Protein AF-H1VQD2-F1 (afdb_monomer_lite)

pLDDT: mean 93.26, std 5.5, range [57.88, 97.38]

Radius of gyration: 14.97 Å; chains: 1; bounding box: 32×31×37 Å

Structure (mmCIF, N/CA/C/O backbone):
data_AF-H1VQD2-F1
#
_entry.id   AF-H1VQD2-F1
#
loop_
_atom_site.group_PDB
_atom_site.id
_atom_site.type_symbol
_atom_site.label_atom_id
_atom_site.label_alt_id
_atom_site.label_comp_id
_atom_site.label_asym_id
_atom_site.label_entity_id
_atom_site.label_seq_id
_atom_site.pdbx_PDB_ins_code
_atom_site.Cartn_x
_atom_site.Cartn_y
_atom_site.Cartn_z
_atom_site.occupancy
_atom_site.B_iso_or_equiv
_atom_site.auth_seq_id
_atom_site.auth_comp_id
_atom_site.auth_asym_id
_atom_site.auth_atom_id
_atom_site.pdbx_PDB_model_num
ATOM 1 N N . MET A 1 1 ? 1.853 8.315 -13.854 1.00 57.88 1 MET A N 1
ATOM 2 C CA . MET A 1 1 ? 0.817 9.336 -13.566 1.00 57.88 1 MET A CA 1
ATOM 3 C C . MET A 1 1 ? 1.457 10.723 -13.566 1.00 57.88 1 MET A C 1
ATOM 5 O O . MET A 1 1 ? 1.641 11.294 -12.504 1.00 57.88 1 MET A O 1
ATOM 9 N N . ALA A 1 2 ? 1.861 11.236 -14.731 1.00 67.44 2 ALA A N 1
ATOM 10 C CA . ALA A 1 2 ? 2.575 12.520 -14.816 1.00 67.44 2 ALA A CA 1
ATOM 11 C C . ALA A 1 2 ? 1.801 13.612 -15.579 1.00 67.44 2 ALA A C 1
ATOM 13 O O . ALA A 1 2 ? 2.214 14.759 -15.551 1.00 67.44 2 ALA A O 1
ATOM 14 N N . ALA A 1 3 ? 0.687 13.269 -16.238 1.00 79.94 3 ALA A N 1
ATOM 15 C CA . AL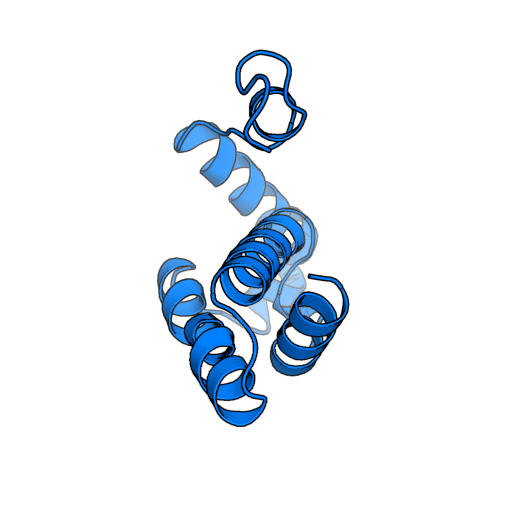A A 1 3 ? -0.048 14.204 -17.090 1.00 79.94 3 ALA A CA 1
ATOM 16 C C . ALA A 1 3 ? -0.883 15.221 -16.286 1.00 79.94 3 ALA A C 1
ATOM 18 O O . ALA A 1 3 ? -0.693 16.419 -16.438 1.00 79.94 3 ALA A O 1
ATOM 19 N N . ASN A 1 4 ? -1.771 14.762 -15.394 1.00 91.44 4 ASN A N 1
ATOM 20 C CA . ASN A 1 4 ? -2.531 15.640 -14.498 1.00 91.44 4 ASN A CA 1
ATOM 21 C C . ASN A 1 4 ? -2.758 14.966 -13.137 1.00 91.44 4 ASN A C 1
ATOM 23 O O . A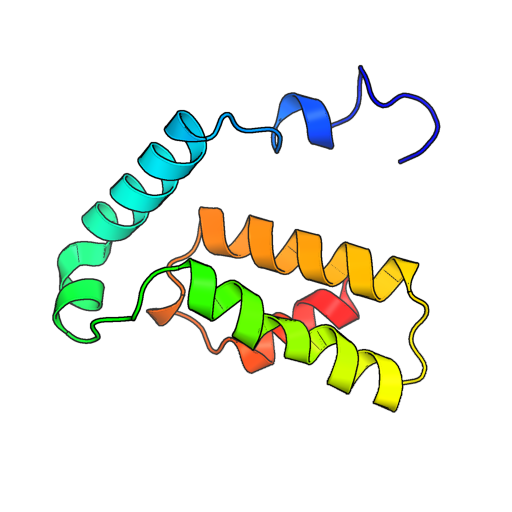SN A 1 4 ? -3.515 14.000 -13.021 1.00 91.44 4 ASN A O 1
ATOM 27 N N . TYR A 1 5 ? -2.098 15.467 -12.091 1.00 90.25 5 TYR A N 1
ATOM 28 C CA . TYR A 1 5 ? -2.280 14.945 -10.735 1.00 90.25 5 TYR A CA 1
ATOM 29 C C . TYR A 1 5 ? -3.656 15.303 -10.156 1.00 90.25 5 TYR A C 1
ATOM 31 O O . TYR A 1 5 ? -4.259 14.493 -9.445 1.00 90.25 5 TYR A O 1
ATOM 39 N N . TRP A 1 6 ? -4.177 16.487 -10.479 1.00 92.25 6 TRP A N 1
ATOM 40 C CA . TRP A 1 6 ? -5.378 17.044 -9.859 1.00 92.25 6 TRP A CA 1
ATOM 41 C C . TRP A 1 6 ? -6.649 16.268 -10.203 1.00 92.25 6 TRP A C 1
ATOM 43 O O . TRP A 1 6 ? -7.560 16.204 -9.377 1.00 92.25 6 TRP A O 1
ATOM 53 N N . GLU A 1 7 ? -6.678 15.625 -11.366 1.00 93.25 7 GLU A N 1
ATOM 54 C CA . GLU A 1 7 ? -7.777 14.767 -11.825 1.00 93.25 7 GLU A CA 1
ATOM 55 C C . GLU A 1 7 ? -7.502 13.270 -11.622 1.00 93.25 7 GLU A C 1
ATOM 57 O O . GLU A 1 7 ? -8.345 12.430 -11.935 1.00 93.25 7 GLU A O 1
ATOM 62 N N . SER A 1 8 ? -6.336 12.914 -11.074 1.00 94.00 8 SER A N 1
ATOM 63 C CA . SER A 1 8 ? -5.903 11.523 -10.954 1.00 94.00 8 SER A CA 1
ATOM 64 C C . SER A 1 8 ? -6.721 10.708 -9.945 1.00 94.00 8 SER A C 1
ATOM 66 O O . SER A 1 8 ? -7.200 11.205 -8.921 1.00 94.00 8 SER A O 1
ATOM 68 N N . THR A 1 9 ? -6.788 9.396 -10.176 1.00 93.44 9 THR A N 1
ATOM 69 C CA . THR A 1 9 ? -7.380 8.436 -9.228 1.00 93.44 9 THR A CA 1
ATOM 70 C C . THR A 1 9 ? -6.595 8.345 -7.919 1.00 93.44 9 THR A C 1
ATOM 72 O O . THR A 1 9 ? -7.182 8.067 -6.876 1.00 93.44 9 THR A O 1
ATOM 75 N N . GLN A 1 10 ? -5.283 8.624 -7.945 1.00 92.62 10 GLN A N 1
ATOM 76 C CA . GLN A 1 10 ? -4.453 8.734 -6.742 1.00 92.62 10 GLN A CA 1
ATOM 77 C C . GLN A 1 10 ? -5.010 9.798 -5.798 1.00 92.62 10 GLN A C 1
ATOM 79 O O . GLN A 1 10 ? -5.244 9.495 -4.631 1.00 92.62 10 GLN A O 1
ATOM 84 N N . ARG A 1 11 ? -5.243 11.017 -6.301 1.00 93.06 11 ARG A N 1
ATOM 85 C CA . ARG A 1 11 ? -5.761 12.122 -5.487 1.00 93.06 11 ARG A CA 1
ATOM 86 C C . ARG A 1 11 ? -7.195 11.862 -5.025 1.00 93.06 11 ARG A C 1
ATOM 88 O O . ARG A 1 11 ? -7.510 12.151 -3.881 1.00 93.06 11 ARG A O 1
ATOM 95 N N . ARG A 1 12 ? -8.051 11.329 -5.904 1.00 93.75 12 ARG A N 1
ATOM 96 C CA . ARG A 1 12 ? -9.488 11.153 -5.623 1.00 93.75 12 ARG A CA 1
ATOM 97 C C . ARG A 1 12 ? -9.800 10.053 -4.604 1.00 93.75 12 ARG A C 1
ATOM 99 O O . ARG A 1 12 ? -10.756 10.204 -3.859 1.00 93.75 12 ARG A O 1
ATOM 106 N N . PHE A 1 13 ? -9.038 8.955 -4.591 1.00 93.62 13 PHE A N 1
ATOM 107 C CA . PHE A 1 13 ? -9.419 7.751 -3.831 1.00 93.62 13 PHE A CA 1
ATOM 108 C C . PHE A 1 13 ? -8.345 7.211 -2.882 1.00 93.62 13 PHE A C 1
ATOM 110 O O . PHE A 1 13 ? -8.640 6.342 -2.067 1.00 93.62 13 PHE A O 1
ATOM 117 N N . TRP A 1 14 ? -7.093 7.658 -3.013 1.00 94.50 14 TRP A N 1
ATOM 118 C CA . TRP A 1 14 ? -5.952 7.091 -2.281 1.00 94.50 14 TRP A CA 1
ATOM 119 C C . TRP A 1 14 ? -5.088 8.152 -1.596 1.00 94.50 14 TRP A C 1
ATOM 121 O O . TRP A 1 14 ? -3.942 7.879 -1.228 1.00 94.50 14 TRP A O 1
ATOM 131 N N . LEU A 1 15 ? -5.626 9.361 -1.453 1.00 93.94 15 LEU A N 1
ATOM 132 C CA . LEU A 1 15 ? -5.063 10.421 -0.638 1.00 93.94 15 LEU A CA 1
ATOM 133 C C . LEU A 1 15 ? -5.899 10.503 0.637 1.00 93.94 15 LEU A C 1
ATOM 135 O O . LEU A 1 15 ? -7.105 10.700 0.557 1.00 93.94 15 LEU A O 1
ATOM 139 N N . PHE A 1 16 ? -5.249 10.327 1.782 1.00 94.06 16 PHE A N 1
ATOM 140 C CA . PHE A 1 16 ? -5.889 10.352 3.093 1.00 94.06 16 PHE A CA 1
ATOM 141 C C . PHE A 1 16 ? -5.218 11.410 3.956 1.00 94.06 16 PHE A C 1
ATOM 143 O O . PHE A 1 16 ? -3.992 11.580 3.888 1.00 94.06 16 PHE A O 1
ATOM 150 N N . SER A 1 17 ? -5.999 12.064 4.808 1.00 96.75 17 SER A N 1
ATOM 151 C CA . SER A 1 17 ? -5.438 12.746 5.968 1.00 96.75 17 SER A CA 1
ATOM 152 C C . SER A 1 17 ? -4.871 11.716 6.956 1.00 96.75 17 SER A C 1
ATOM 154 O O . SER A 1 17 ? -5.147 10.512 6.886 1.00 96.75 17 SER A O 1
ATOM 156 N N . LYS A 1 18 ? -4.031 12.177 7.885 1.00 93.62 18 LYS A N 1
ATOM 157 C CA . LYS A 1 18 ? -3.459 11.300 8.914 1.00 93.62 18 LYS A CA 1
ATOM 158 C C . LYS A 1 18 ? -4.558 10.659 9.770 1.00 93.62 18 LYS A C 1
ATOM 160 O O . LYS A 1 18 ? -4.472 9.465 10.049 1.00 93.62 18 LYS A O 1
ATOM 165 N N . ASP A 1 19 ? -5.573 11.443 10.120 1.00 96.62 19 ASP A N 1
ATOM 166 C CA . ASP A 1 19 ? -6.672 11.015 10.982 1.00 96.62 19 ASP A CA 1
ATOM 167 C C . ASP A 1 19 ? -7.595 10.044 10.243 1.00 96.62 19 ASP A C 1
ATOM 169 O O . ASP A 1 19 ? -7.881 8.969 10.760 1.00 96.62 19 ASP A O 1
ATOM 173 N N . GLU A 1 20 ? -7.944 10.334 8.984 1.00 96.25 20 GLU A N 1
ATOM 174 C CA . GLU A 1 20 ? -8.725 9.419 8.137 1.00 96.25 20 GLU A CA 1
ATOM 175 C C . GLU A 1 20 ? -8.042 8.055 8.002 1.00 96.25 20 GLU A C 1
ATOM 177 O O . GLU A 1 20 ? -8.675 7.009 8.161 1.00 96.25 20 GLU A O 1
ATOM 182 N N . LEU A 1 21 ? -6.730 8.046 7.745 1.00 94.25 21 LEU A N 1
ATOM 183 C CA . LEU A 1 21 ? -5.972 6.804 7.621 1.00 94.25 21 LEU A CA 1
ATOM 184 C C . LEU A 1 21 ? -5.917 6.031 8.945 1.00 94.25 21 LEU A C 1
ATOM 186 O O . LEU A 1 21 ? -5.916 4.798 8.933 1.00 94.25 21 LEU A O 1
ATOM 190 N N . GLN A 1 22 ? -5.851 6.733 10.077 1.00 94.12 22 GLN A N 1
ATOM 191 C CA . GLN A 1 22 ? -5.900 6.112 11.396 1.00 94.12 22 GLN A CA 1
ATOM 192 C C . GLN A 1 22 ? -7.278 5.500 11.664 1.00 94.12 22 GLN A C 1
ATOM 194 O O . GLN A 1 22 ? -7.337 4.347 12.082 1.00 94.12 22 GLN A O 1
ATOM 199 N N . THR A 1 23 ? -8.366 6.204 11.345 1.00 96.38 23 THR A N 1
ATOM 200 C CA . THR A 1 23 ? -9.734 5.682 11.472 1.00 96.38 23 THR A CA 1
ATOM 201 C C . THR A 1 23 ? -9.948 4.435 10.616 1.00 96.38 23 THR A C 1
ATOM 203 O O . THR A 1 23 ? -10.502 3.453 11.101 1.00 96.38 23 THR A O 1
ATOM 206 N N . VAL A 1 24 ? -9.469 4.430 9.365 1.00 95.50 24 VAL A N 1
ATOM 207 C CA . VAL A 1 24 ? -9.565 3.254 8.478 1.00 95.50 24 VAL A CA 1
ATOM 208 C C . VAL A 1 24 ? -8.831 2.048 9.068 1.00 95.50 24 VAL A C 1
ATOM 210 O O . VAL A 1 24 ? -9.352 0.937 9.025 1.00 95.50 24 VAL A O 1
ATOM 213 N N . ARG A 1 25 ? -7.638 2.255 9.636 1.00 92.94 25 ARG A N 1
ATOM 214 C CA . ARG A 1 25 ? -6.859 1.180 10.272 1.00 92.94 25 ARG A CA 1
ATOM 215 C C . ARG A 1 25 ? -7.512 0.665 11.547 1.00 92.94 25 ARG A C 1
ATOM 217 O O . ARG A 1 25 ? -7.593 -0.543 11.707 1.00 92.94 25 ARG A O 1
ATOM 224 N N . GLN A 1 26 ? -7.998 1.565 12.402 1.00 94.06 26 GLN A N 1
ATOM 225 C CA . GLN A 1 26 ? -8.689 1.183 13.631 1.00 94.06 26 GLN A CA 1
ATOM 226 C C . GLN A 1 26 ? -9.920 0.340 13.307 1.00 94.06 26 GLN A C 1
ATOM 22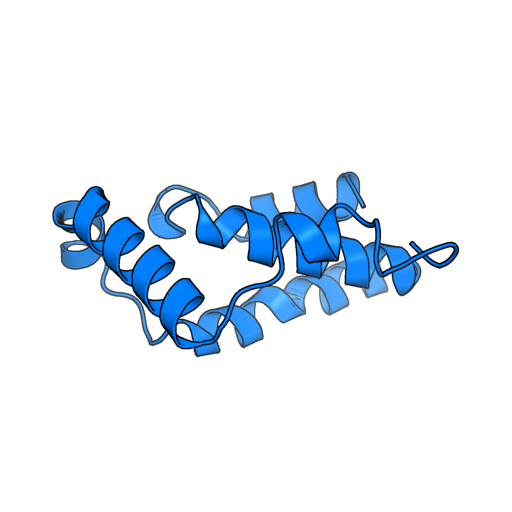8 O O . GLN A 1 26 ? -10.065 -0.754 13.832 1.00 94.06 26 GLN A O 1
ATOM 233 N N . LYS A 1 27 ? -10.737 0.792 12.350 1.00 96.44 27 LYS A N 1
ATOM 234 C CA . LYS A 1 27 ? -11.907 0.039 11.899 1.00 96.44 27 LYS A CA 1
ATOM 235 C C . LYS A 1 27 ? -11.533 -1.356 11.383 1.00 96.44 27 LYS A C 1
ATOM 237 O O . LYS A 1 27 ? -12.213 -2.320 11.700 1.00 96.44 27 LYS A O 1
ATOM 242 N N . LEU A 1 28 ? -10.449 -1.471 10.611 1.00 95.00 28 LEU A N 1
ATOM 243 C CA . LEU A 1 28 ? -9.973 -2.763 10.109 1.00 95.00 28 LEU A CA 1
ATOM 244 C C . LEU A 1 28 ? -9.532 -3.703 11.245 1.00 95.00 28 LEU A C 1
ATOM 246 O O . LEU A 1 28 ? -9.787 -4.905 11.162 1.00 95.00 28 LEU A O 1
ATOM 250 N N . GLU A 1 29 ? -8.887 -3.168 12.285 1.00 93.31 29 GLU A N 1
ATOM 251 C CA . GLU A 1 29 ? -8.515 -3.931 13.482 1.00 93.31 29 GLU A CA 1
ATOM 252 C C . GLU A 1 29 ? -9.753 -4.367 14.275 1.00 93.31 29 GLU A C 1
ATOM 254 O O . GLU A 1 29 ? -9.842 -5.537 14.642 1.00 93.31 29 GLU A O 1
ATOM 259 N N . ASP A 1 30 ? -10.725 -3.472 14.469 1.00 95.19 30 ASP A N 1
ATOM 260 C CA . ASP A 1 30 ? -11.977 -3.754 15.181 1.00 95.19 30 ASP A CA 1
ATOM 261 C C . ASP A 1 30 ? -12.792 -4.845 14.457 1.00 95.19 30 ASP A C 1
ATOM 263 O O . ASP A 1 30 ? -13.228 -5.816 15.078 1.00 95.19 30 ASP A O 1
ATOM 267 N N . ASP A 1 31 ? -12.900 -4.758 13.125 1.00 96.19 31 ASP A N 1
ATOM 268 C CA . ASP A 1 31 ? -13.555 -5.763 12.271 1.00 96.19 31 ASP A CA 1
ATOM 269 C C . ASP A 1 31 ? -12.849 -7.141 12.327 1.00 96.19 31 ASP A C 1
ATOM 271 O O . ASP A 1 31 ? -13.410 -8.160 11.917 1.00 96.19 31 ASP A O 1
ATOM 275 N N . ASN A 1 32 ? -11.602 -7.194 12.812 1.00 95.25 32 ASN A N 1
ATOM 276 C CA . ASN A 1 32 ? -10.790 -8.408 12.940 1.00 95.25 32 ASN A CA 1
ATOM 277 C C . ASN A 1 32 ? -10.305 -8.640 14.382 1.00 95.25 32 ASN A C 1
ATOM 279 O O . ASN A 1 32 ? -9.267 -9.281 14.579 1.00 95.25 32 ASN A O 1
ATOM 283 N N . ALA A 1 33 ? -11.046 -8.155 15.385 1.00 94.12 33 ALA A N 1
ATOM 284 C CA . ALA A 1 33 ? -10.600 -8.113 16.779 1.00 94.12 33 ALA A CA 1
ATOM 285 C C . ALA A 1 33 ? -10.093 -9.465 17.316 1.00 94.12 33 ALA A C 1
ATOM 287 O O . ALA A 1 33 ? -9.047 -9.516 17.960 1.00 94.12 33 ALA A O 1
ATOM 288 N N . GLU A 1 34 ? -10.772 -10.573 17.001 1.00 94.62 34 GLU A N 1
ATOM 289 C CA . GLU A 1 34 ? -10.364 -11.921 17.431 1.00 94.62 34 GLU A CA 1
ATOM 290 C C . GLU A 1 34 ? -8.970 -12.308 16.904 1.00 94.62 34 GLU A C 1
ATOM 292 O O . GLU A 1 34 ? -8.110 -12.772 17.654 1.00 94.62 34 GLU A O 1
ATOM 297 N N . LEU A 1 35 ? -8.710 -12.056 15.615 1.00 93.88 35 LEU A N 1
ATOM 298 C CA . LEU A 1 35 ? -7.412 -12.301 14.975 1.00 93.88 35 LEU A CA 1
ATOM 299 C C . LEU A 1 35 ? -6.320 -11.403 15.563 1.00 93.88 35 LEU A C 1
ATOM 301 O O . LEU A 1 35 ? -5.184 -11.847 15.747 1.00 93.88 35 LEU A O 1
ATOM 305 N N . VAL A 1 36 ? -6.655 -10.142 15.843 1.00 93.19 36 VAL A N 1
ATOM 306 C CA . VAL A 1 36 ? -5.730 -9.169 16.437 1.00 93.19 36 VAL A CA 1
ATOM 307 C C . VAL A 1 36 ? -5.323 -9.597 17.845 1.00 93.19 36 VAL A C 1
ATOM 309 O O . VAL A 1 36 ? -4.134 -9.538 18.164 1.00 93.19 36 VAL A O 1
ATOM 312 N N . GLN A 1 37 ? -6.278 -10.060 18.656 1.00 93.31 37 GLN A N 1
ATOM 313 C CA . GLN A 1 37 ? -6.028 -10.550 20.013 1.00 93.31 37 GLN A CA 1
ATOM 314 C C . GLN A 1 37 ? -5.211 -11.846 20.018 1.00 93.31 37 GLN A C 1
ATOM 316 O O . GLN A 1 37 ? -4.284 -11.974 20.814 1.00 93.31 37 GLN A O 1
ATOM 321 N N . MET A 1 38 ? -5.514 -12.785 19.115 1.00 95.19 38 MET A N 1
ATOM 322 C CA . MET A 1 38 ? -4.790 -14.057 19.023 1.00 95.19 38 MET A CA 1
ATOM 323 C C . MET A 1 38 ? -3.341 -13.870 18.546 1.00 95.19 38 MET A C 1
ATOM 325 O O . MET A 1 38 ? -2.440 -14.568 19.011 1.00 95.19 38 MET A O 1
ATOM 329 N N . PHE A 1 39 ? -3.102 -12.913 17.645 1.00 93.25 39 PHE A N 1
ATOM 330 C CA . PHE A 1 39 ? -1.782 -12.637 17.075 1.00 93.25 39 PHE A CA 1
ATOM 331 C C . PHE A 1 39 ? -1.431 -11.148 17.201 1.00 93.25 39 PHE A C 1
ATOM 333 O O . PHE A 1 39 ? -1.491 -10.408 16.213 1.00 93.25 39 PHE A O 1
ATOM 340 N N . PRO A 1 40 ? -1.054 -10.657 18.392 1.00 91.00 40 PRO A N 1
ATOM 341 C CA . PRO A 1 40 ? -0.719 -9.250 18.568 1.00 91.00 40 PRO A CA 1
ATOM 342 C C . PRO A 1 40 ? 0.507 -8.882 17.722 1.00 91.00 40 PRO A C 1
ATOM 344 O O . PRO A 1 40 ? 1.512 -9.593 17.704 1.00 91.00 40 PRO A O 1
ATOM 347 N N . LEU A 1 41 ? 0.424 -7.758 17.006 1.00 88.50 41 LEU A N 1
ATOM 348 C CA . LEU A 1 41 ? 1.516 -7.248 16.178 1.00 88.50 41 LEU A CA 1
ATOM 349 C C . LEU A 1 41 ? 2.068 -5.941 16.755 1.00 88.50 41 LEU A C 1
ATOM 351 O O . LEU A 1 41 ? 1.325 -5.175 17.371 1.00 88.50 41 LEU A O 1
ATOM 355 N N . PRO A 1 42 ? 3.361 -5.644 16.527 1.00 87.19 42 PRO A N 1
ATOM 356 C CA . PRO A 1 42 ? 3.928 -4.342 16.844 1.00 87.19 42 PRO A CA 1
ATOM 357 C C . PRO A 1 42 ? 3.262 -3.219 16.046 1.00 87.19 42 PRO A C 1
ATOM 359 O O . PRO A 1 42 ? 2.567 -3.444 15.058 1.00 87.19 42 PRO A O 1
ATOM 362 N N . GLN A 1 43 ? 3.585 -1.979 16.415 1.00 84.44 43 GLN A N 1
ATOM 363 C CA . GLN A 1 43 ? 3.049 -0.793 15.746 1.00 84.44 43 GLN A CA 1
ATOM 364 C C . GLN A 1 43 ? 3.201 -0.863 14.211 1.00 84.44 43 GLN A C 1
ATOM 366 O O . GLN A 1 43 ? 4.289 -1.218 13.734 1.00 84.44 43 GLN A O 1
ATOM 371 N N . PRO A 1 44 ? 2.196 -0.414 13.431 1.00 81.06 44 PRO A N 1
ATOM 372 C CA . PRO A 1 44 ? 2.179 -0.537 11.968 1.00 81.06 44 PRO A CA 1
ATOM 373 C C . PRO A 1 44 ? 3.411 0.032 11.247 1.00 81.06 44 PRO A C 1
ATOM 375 O O . PRO A 1 44 ? 3.772 -0.421 10.163 1.00 81.06 44 PRO A O 1
ATOM 378 N N . ARG A 1 45 ? 4.111 1.006 11.845 1.00 84.38 45 ARG A N 1
ATOM 379 C CA . ARG A 1 45 ? 5.357 1.567 11.291 1.00 84.38 45 ARG A CA 1
ATOM 380 C C . ARG A 1 45 ? 6.468 0.528 11.112 1.00 84.38 45 ARG A C 1
ATOM 382 O O . ARG A 1 45 ? 7.252 0.642 10.175 1.00 84.38 45 ARG A O 1
ATOM 389 N N . HIS A 1 46 ? 6.519 -0.501 11.958 1.00 88.62 46 HIS A N 1
ATOM 390 C CA . HIS A 1 46 ? 7.510 -1.572 11.832 1.00 88.62 46 HIS A CA 1
ATOM 391 C C . HIS A 1 46 ? 7.248 -2.436 10.592 1.00 88.62 46 HIS A C 1
ATOM 393 O O . HIS A 1 46 ? 8.189 -2.907 9.957 1.00 88.62 46 HIS A O 1
ATOM 399 N N . LEU A 1 47 ? 5.983 -2.560 10.175 1.00 86.69 47 LEU A N 1
ATOM 400 C CA . LEU A 1 47 ? 5.623 -3.251 8.936 1.00 86.69 47 LEU A CA 1
ATOM 401 C C . LEU A 1 47 ? 6.191 -2.526 7.711 1.00 86.69 47 LEU A C 1
ATOM 403 O O . LEU A 1 47 ? 6.645 -3.168 6.767 1.00 86.69 47 LEU A O 1
ATOM 407 N N . ALA A 1 48 ? 6.255 -1.190 7.736 1.00 86.94 48 ALA A N 1
ATOM 408 C CA . ALA A 1 48 ? 6.877 -0.427 6.654 1.00 86.94 48 ALA A CA 1
ATOM 409 C C . ALA A 1 48 ? 8.367 -0.775 6.481 1.00 86.94 48 ALA A C 1
ATOM 411 O O . ALA A 1 48 ? 8.847 -0.851 5.352 1.00 86.94 48 ALA A O 1
ATOM 412 N N . ILE A 1 49 ? 9.080 -1.043 7.582 1.00 90.69 49 ILE A N 1
ATOM 413 C CA . ILE A 1 49 ? 10.478 -1.495 7.545 1.00 90.69 49 ILE A CA 1
ATOM 414 C C . ILE A 1 49 ? 10.561 -2.897 6.935 1.00 90.69 49 ILE A C 1
ATOM 416 O O . ILE A 1 49 ? 11.403 -3.136 6.070 1.00 90.69 49 ILE A O 1
ATOM 420 N N . PHE A 1 50 ? 9.665 -3.806 7.327 1.00 90.94 50 PHE A N 1
ATOM 421 C CA . PHE A 1 50 ? 9.612 -5.162 6.776 1.00 90.94 50 PHE A CA 1
ATOM 422 C C . PHE A 1 50 ? 9.414 -5.165 5.249 1.00 90.94 50 PHE A C 1
ATOM 424 O O . PHE A 1 50 ? 10.140 -5.861 4.530 1.00 90.94 50 PHE A O 1
ATOM 431 N N . PHE A 1 51 ? 8.495 -4.338 4.737 1.00 91.75 51 PHE A N 1
ATOM 432 C CA . PHE A 1 51 ? 8.192 -4.256 3.303 1.00 91.75 51 PHE A CA 1
ATOM 433 C C . PHE A 1 51 ? 9.315 -3.650 2.447 1.00 91.75 51 PHE A C 1
ATOM 435 O O . PHE A 1 51 ? 9.265 -3.752 1.219 1.00 91.75 51 PHE A O 1
ATOM 442 N N . ASN A 1 52 ? 10.398 -3.142 3.049 1.00 91.31 52 ASN A N 1
ATOM 443 C CA . ASN A 1 52 ? 11.628 -2.847 2.306 1.00 91.31 52 ASN A CA 1
ATOM 444 C C . ASN A 1 52 ? 12.246 -4.099 1.652 1.00 91.31 52 ASN A C 1
ATOM 446 O O . ASN A 1 52 ? 13.108 -3.959 0.782 1.00 91.31 52 ASN A O 1
ATOM 450 N N . HIS A 1 53 ? 11.775 -5.311 1.982 1.00 92.62 53 HIS A N 1
ATOM 451 C CA . HIS A 1 53 ? 12.087 -6.539 1.241 1.00 92.62 53 HIS A CA 1
ATOM 452 C C . HIS A 1 53 ? 11.824 -6.437 -0.268 1.00 92.62 53 HIS A C 1
ATOM 454 O O . HIS A 1 53 ? 12.532 -7.095 -1.033 1.00 92.62 53 HIS A O 1
ATOM 460 N N . VAL A 1 54 ? 10.903 -5.570 -0.710 1.00 95.94 54 VAL A N 1
ATOM 461 C CA . VAL A 1 54 ? 10.706 -5.255 -2.138 1.00 95.94 54 VAL A CA 1
ATOM 462 C C . VAL A 1 54 ? 12.023 -4.830 -2.793 1.00 95.94 54 VAL A C 1
ATOM 464 O O . VAL A 1 54 ? 12.345 -5.306 -3.875 1.00 95.94 54 VAL A O 1
ATOM 467 N N . ASN A 1 55 ? 12.835 -4.006 -2.120 1.00 94.75 55 ASN A N 1
ATOM 468 C CA . ASN A 1 55 ? 14.119 -3.547 -2.658 1.00 94.75 55 ASN A CA 1
ATOM 469 C C . ASN A 1 55 ? 15.123 -4.698 -2.781 1.00 94.75 55 ASN A C 1
ATOM 471 O O . ASN A 1 55 ? 15.911 -4.737 -3.723 1.00 94.75 55 ASN A O 1
ATOM 475 N N . ARG A 1 56 ? 15.115 -5.640 -1.829 1.00 94.25 56 ARG A N 1
ATOM 476 C CA . ARG A 1 56 ? 16.015 -6.800 -1.851 1.00 94.25 56 ARG A CA 1
ATOM 477 C C . ARG A 1 56 ? 15.661 -7.739 -3.003 1.00 94.25 56 ARG A C 1
ATOM 479 O O . ARG A 1 56 ? 16.553 -8.153 -3.740 1.00 94.25 56 ARG A O 1
ATOM 486 N N . LEU A 1 57 ? 14.373 -8.044 -3.168 1.00 95.19 57 LEU A N 1
ATOM 487 C CA . LEU A 1 57 ? 13.890 -8.905 -4.247 1.00 95.19 57 LEU A CA 1
ATOM 488 C C . LEU A 1 57 ? 14.051 -8.230 -5.616 1.00 95.19 57 LEU A C 1
ATOM 490 O O . LEU A 1 57 ? 14.618 -8.826 -6.528 1.00 95.19 57 LEU A O 1
ATOM 494 N N . GLY A 1 58 ? 13.652 -6.963 -5.733 1.00 96.00 58 GLY A N 1
ATOM 495 C CA . GLY A 1 58 ? 13.748 -6.202 -6.975 1.00 96.00 58 GLY A CA 1
ATOM 496 C C . GLY A 1 58 ? 15.185 -6.013 -7.463 1.00 96.00 58 GLY A C 1
ATOM 497 O O . GLY A 1 58 ? 15.441 -6.202 -8.648 1.00 96.00 58 GLY A O 1
ATOM 498 N N . L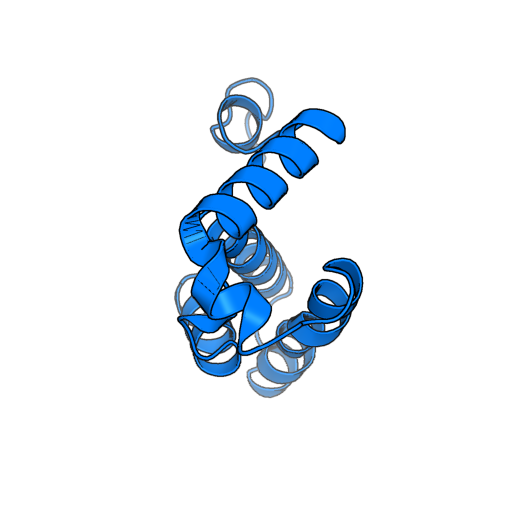YS A 1 59 ? 16.153 -5.764 -6.565 1.00 95.25 59 LYS A N 1
ATOM 499 C CA . LYS A 1 59 ? 17.583 -5.737 -6.930 1.00 95.25 59 LYS A CA 1
ATOM 50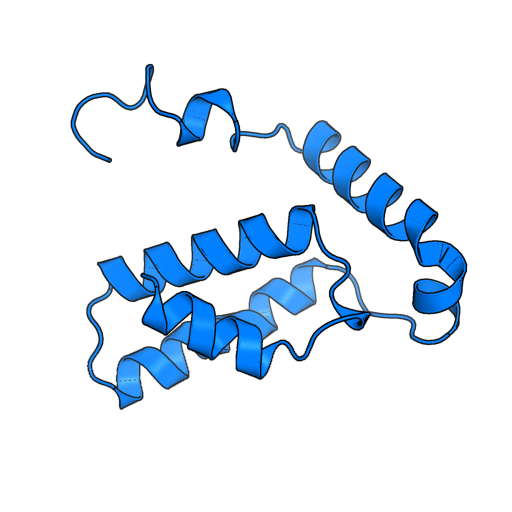0 C C . LYS A 1 59 ? 18.077 -7.087 -7.447 1.00 95.25 59 LYS A C 1
ATOM 502 O O . LYS A 1 59 ? 18.789 -7.122 -8.443 1.00 95.25 59 LYS A O 1
ATOM 507 N N . ARG A 1 60 ? 17.686 -8.193 -6.800 1.00 96.25 60 ARG A N 1
ATOM 508 C CA . ARG A 1 60 ? 18.072 -9.550 -7.226 1.00 96.25 60 ARG A CA 1
ATOM 509 C C . ARG A 1 60 ? 17.524 -9.896 -8.614 1.00 96.25 60 ARG A C 1
ATOM 511 O O . ARG A 1 60 ? 18.177 -10.623 -9.350 1.00 96.25 60 ARG A O 1
ATOM 518 N N . MET A 1 61 ? 16.350 -9.372 -8.959 1.00 95.88 61 MET A N 1
ATOM 519 C CA . MET A 1 61 ? 15.698 -9.568 -10.258 1.00 95.88 61 MET A CA 1
ATOM 520 C C . MET A 1 61 ? 16.020 -8.467 -11.285 1.00 95.88 61 MET A C 1
ATOM 522 O O . MET A 1 61 ? 15.485 -8.498 -12.387 1.00 95.88 61 MET A O 1
ATOM 526 N N . VAL A 1 62 ? 16.875 -7.494 -10.942 1.00 96.75 62 VAL A N 1
ATOM 527 C CA . VAL A 1 62 ? 17.253 -6.359 -11.811 1.00 96.75 62 VAL A CA 1
ATOM 528 C C . VAL A 1 62 ? 16.032 -5.540 -12.280 1.00 96.75 62 VAL A C 1
ATOM 530 O O . VAL A 1 62 ? 15.956 -5.048 -13.404 1.00 96.75 62 VAL A O 1
ATOM 533 N N . ILE A 1 63 ? 15.044 -5.375 -11.397 1.00 96.56 63 ILE A N 1
ATOM 534 C CA . ILE A 1 63 ? 13.830 -4.596 -11.669 1.00 96.56 63 ILE A CA 1
ATOM 535 C C . ILE A 1 63 ? 14.133 -3.097 -11.545 1.00 96.56 63 ILE A C 1
ATOM 537 O O . ILE A 1 63 ? 14.851 -2.652 -10.648 1.00 96.56 63 ILE A O 1
ATOM 541 N N . ARG A 1 64 ? 13.557 -2.290 -12.444 1.00 96.62 64 ARG A N 1
ATOM 542 C CA . ARG A 1 64 ? 13.713 -0.827 -12.436 1.00 96.62 64 ARG A CA 1
ATOM 543 C C . ARG A 1 64 ? 12.994 -0.182 -11.248 1.00 96.62 64 ARG A C 1
ATOM 545 O O . ARG A 1 64 ? 11.944 -0.641 -10.800 1.00 96.62 64 ARG A O 1
ATOM 552 N N . GLN A 1 65 ? 13.513 0.961 -10.799 1.00 95.75 65 GLN A N 1
ATOM 553 C CA . GLN A 1 65 ? 13.002 1.683 -9.628 1.00 95.75 65 GLN A CA 1
ATOM 554 C C . GLN A 1 65 ? 11.510 2.030 -9.713 1.00 95.75 65 GLN A C 1
ATOM 556 O O . GLN A 1 65 ? 10.816 1.961 -8.703 1.00 95.75 65 GLN A O 1
ATOM 561 N N . GLN A 1 66 ? 11.004 2.379 -10.900 1.00 95.75 66 GLN A N 1
ATOM 562 C CA . GLN A 1 66 ? 9.596 2.737 -11.075 1.00 95.75 66 GLN A CA 1
ATOM 563 C C . GLN A 1 66 ? 8.655 1.572 -10.734 1.00 95.75 66 GLN A C 1
ATOM 565 O O . GLN A 1 66 ? 7.688 1.785 -10.011 1.00 95.75 66 GLN A O 1
ATOM 570 N N . ALA A 1 67 ? 8.963 0.351 -11.178 1.00 96.62 67 ALA A N 1
ATOM 571 C CA . ALA A 1 67 ? 8.165 -0.834 -10.858 1.00 96.62 67 ALA A CA 1
ATOM 572 C C . ALA A 1 67 ? 8.254 -1.174 -9.360 1.00 96.62 67 ALA A C 1
ATOM 574 O O . ALA A 1 67 ? 7.237 -1.382 -8.703 1.00 96.62 67 ALA A O 1
ATOM 575 N N . MET A 1 68 ? 9.449 -1.102 -8.759 1.00 97.06 68 MET A N 1
ATOM 576 C CA . MET A 1 68 ? 9.601 -1.302 -7.308 1.00 97.06 68 MET A CA 1
ATOM 577 C C . MET A 1 68 ? 8.803 -0.278 -6.482 1.00 97.06 68 MET A C 1
ATOM 579 O O . MET A 1 68 ? 8.165 -0.641 -5.493 1.00 97.06 68 MET A O 1
ATOM 583 N N . ALA A 1 69 ? 8.802 0.995 -6.890 1.00 95.81 69 ALA A N 1
ATOM 584 C CA . ALA A 1 69 ? 8.032 2.044 -6.225 1.00 95.81 69 ALA A CA 1
ATOM 585 C C . ALA A 1 69 ? 6.518 1.812 -6.366 1.00 95.81 69 ALA A C 1
ATOM 587 O O . ALA A 1 69 ? 5.782 1.935 -5.385 1.00 95.81 69 ALA A O 1
ATOM 588 N N . THR A 1 70 ? 6.053 1.418 -7.554 1.00 96.50 70 THR A N 1
ATOM 589 C CA . THR A 1 70 ? 4.650 1.049 -7.790 1.00 96.50 70 THR A CA 1
ATOM 590 C C . THR A 1 70 ? 4.231 -0.147 -6.925 1.00 96.50 70 THR A C 1
ATOM 592 O O . THR A 1 70 ? 3.201 -0.074 -6.252 1.00 96.50 70 THR A O 1
ATOM 595 N N . ALA A 1 71 ? 5.058 -1.194 -6.833 1.00 97.38 71 ALA A N 1
ATOM 596 C CA . ALA A 1 71 ? 4.801 -2.361 -5.984 1.00 97.38 71 ALA A CA 1
ATOM 597 C C . ALA A 1 71 ? 4.661 -1.981 -4.500 1.00 97.38 71 ALA A C 1
ATOM 599 O O . ALA A 1 71 ? 3.741 -2.433 -3.817 1.00 97.38 71 ALA A O 1
ATOM 600 N N . GLN A 1 72 ? 5.520 -1.088 -3.995 1.00 95.94 72 GLN A N 1
ATOM 601 C CA . GLN A 1 72 ? 5.403 -0.571 -2.625 1.00 95.94 72 GLN A CA 1
ATOM 602 C C . GLN A 1 72 ? 4.081 0.173 -2.390 1.00 95.94 72 GLN A C 1
ATOM 604 O O . GLN A 1 72 ? 3.495 0.057 -1.311 1.00 95.94 72 GLN A O 1
ATOM 609 N N . VAL A 1 73 ? 3.591 0.927 -3.380 1.00 95.56 73 VAL A N 1
ATOM 610 C CA . VAL A 1 73 ? 2.279 1.588 -3.298 1.00 95.56 73 VAL A CA 1
ATOM 611 C C . VAL A 1 73 ? 1.154 0.552 -3.281 1.00 95.56 73 VAL A C 1
ATOM 613 O O . VAL A 1 73 ? 0.245 0.679 -2.460 1.00 95.56 73 VAL A O 1
ATOM 616 N N . TYR A 1 74 ? 1.219 -0.489 -4.115 1.00 96.81 74 TYR A N 1
ATOM 617 C CA . TYR A 1 74 ? 0.225 -1.569 -4.121 1.00 96.81 74 TYR A CA 1
ATOM 618 C C . TYR A 1 74 ? 0.143 -2.297 -2.782 1.00 96.81 74 TYR A C 1
ATOM 620 O O . TYR A 1 74 ? -0.957 -2.450 -2.256 1.00 96.81 74 TYR A O 1
ATOM 628 N N . ILE A 1 75 ? 1.281 -2.641 -2.175 1.00 96.31 75 ILE A N 1
ATOM 629 C CA . ILE A 1 75 ? 1.324 -3.269 -0.846 1.00 96.31 75 ILE A CA 1
ATOM 630 C C . ILE A 1 75 ? 0.649 -2.377 0.201 1.00 96.31 75 ILE A C 1
ATOM 632 O O . ILE A 1 75 ? -0.211 -2.837 0.951 1.00 96.31 75 ILE A O 1
ATOM 636 N N . LYS A 1 76 ? 0.996 -1.082 0.236 1.00 93.88 76 LYS A N 1
ATOM 637 C C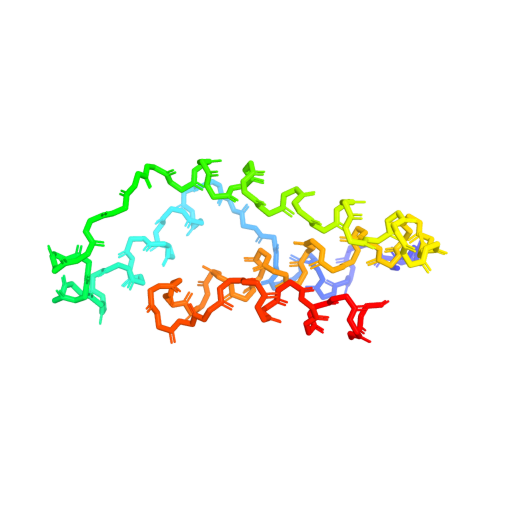A . LYS A 1 76 ? 0.408 -0.140 1.202 1.00 93.88 76 LYS A CA 1
ATOM 638 C C . LYS A 1 76 ? -1.104 -0.026 1.028 1.00 93.88 76 LYS A C 1
ATOM 640 O O . LYS A 1 76 ? -1.815 -0.065 2.021 1.00 93.88 76 LYS A O 1
ATOM 645 N N . ARG A 1 77 ? -1.586 0.089 -0.213 1.00 95.38 77 ARG A N 1
ATOM 646 C CA . ARG A 1 77 ? -3.020 0.175 -0.538 1.00 95.38 77 ARG A CA 1
ATOM 647 C C . ARG A 1 77 ? -3.780 -1.120 -0.251 1.00 95.38 77 ARG A C 1
ATOM 649 O O . ARG A 1 77 ? -4.947 -1.071 0.116 1.00 95.38 77 ARG A O 1
ATOM 656 N N . PHE A 1 78 ? -3.141 -2.271 -0.432 1.00 96.06 78 PHE A N 1
ATOM 657 C CA . PHE A 1 78 ? -3.735 -3.567 -0.120 1.00 96.06 78 PHE A CA 1
ATOM 658 C C . PHE A 1 78 ? -3.979 -3.700 1.388 1.00 96.06 78 PHE A C 1
ATOM 660 O O . PHE A 1 78 ? -5.103 -3.960 1.819 1.00 96.06 78 PHE A O 1
ATOM 667 N N . TYR A 1 79 ? -2.964 -3.391 2.198 1.00 94.75 79 TYR A N 1
ATOM 668 C CA . TYR A 1 79 ? -3.048 -3.473 3.659 1.00 94.75 79 TYR A CA 1
ATOM 669 C C . TYR A 1 79 ? -3.798 -2.315 4.339 1.00 94.75 79 TYR A C 1
ATOM 671 O O . TYR A 1 79 ? -3.888 -2.294 5.560 1.00 94.75 79 TYR A O 1
ATOM 679 N N . THR A 1 80 ? -4.379 -1.361 3.597 1.00 94.06 80 THR A N 1
ATOM 680 C CA . THR A 1 80 ? -5.426 -0.490 4.171 1.00 94.06 80 THR A CA 1
ATOM 681 C C . THR A 1 80 ? -6.809 -1.135 4.146 1.00 94.06 80 THR A C 1
ATOM 683 O O . THR A 1 80 ? -7.728 -0.591 4.744 1.00 94.06 80 THR A O 1
ATOM 686 N N . LYS A 1 81 ? -6.991 -2.237 3.408 1.00 95.12 81 LYS A N 1
ATOM 687 C CA . LYS A 1 81 ? -8.290 -2.909 3.238 1.00 95.12 81 LYS A CA 1
ATOM 688 C C . LYS A 1 81 ? -8.294 -4.350 3.735 1.00 95.12 81 LYS A C 1
ATOM 690 O O . LYS A 1 81 ? -9.357 -4.879 4.028 1.00 95.12 81 LYS A O 1
ATOM 695 N N . VAL A 1 82 ? -7.131 -4.992 3.773 1.00 95.56 82 VAL A N 1
ATOM 696 C CA . VAL A 1 82 ? -6.983 -6.391 4.172 1.00 95.56 82 VAL A CA 1
ATOM 697 C C . VAL A 1 82 ? -6.108 -6.467 5.407 1.00 95.56 82 VAL A C 1
ATOM 699 O O . VAL A 1 82 ? -5.023 -5.891 5.441 1.00 95.56 82 VAL A O 1
ATOM 702 N N . GLU A 1 83 ? -6.577 -7.208 6.404 1.00 94.00 83 GLU A N 1
ATOM 703 C CA . GLU A 1 83 ? -5.832 -7.458 7.630 1.00 94.00 83 GLU A CA 1
ATOM 704 C C . GLU A 1 83 ? -4.582 -8.303 7.340 1.00 94.00 83 GLU A C 1
ATOM 706 O O . GLU A 1 83 ? -4.664 -9.368 6.716 1.00 94.00 83 GLU A O 1
ATOM 711 N N . ILE A 1 84 ? -3.409 -7.846 7.794 1.00 93.25 84 ILE A N 1
ATOM 712 C CA . ILE A 1 84 ? -2.123 -8.459 7.428 1.00 93.25 84 ILE A CA 1
ATOM 713 C C . ILE A 1 84 ? -2.032 -9.923 7.859 1.00 93.25 84 ILE A C 1
ATOM 715 O O . ILE A 1 84 ? -1.507 -10.751 7.114 1.00 93.25 84 ILE A O 1
ATOM 719 N N . ARG A 1 85 ? -2.630 -10.253 9.007 1.00 93.38 85 ARG A N 1
ATOM 720 C CA . ARG A 1 85 ? -2.645 -11.597 9.608 1.00 93.38 85 ARG A CA 1
ATOM 721 C C . ARG A 1 85 ? -3.371 -12.644 8.762 1.00 93.38 85 ARG A C 1
ATOM 723 O O . ARG A 1 85 ? -3.151 -13.833 8.954 1.00 93.38 85 ARG A O 1
ATOM 730 N N . ARG A 1 86 ? -4.217 -12.222 7.816 1.00 93.38 86 ARG A N 1
ATOM 731 C CA . ARG A 1 86 ? -4.952 -13.128 6.917 1.00 93.38 86 ARG A CA 1
ATOM 732 C C . ARG A 1 86 ? -4.132 -13.593 5.714 1.00 93.38 86 ARG A C 1
ATOM 734 O O . ARG A 1 86 ? -4.593 -14.436 4.952 1.00 93.38 86 ARG A O 1
ATOM 741 N N . THR A 1 87 ? -2.949 -13.024 5.493 1.00 95.12 87 THR A N 1
ATOM 742 C CA . THR A 1 87 ? -2.159 -13.255 4.276 1.00 95.12 87 THR A CA 1
ATOM 743 C C . THR A 1 87 ? -0.702 -13.528 4.611 1.00 95.12 87 THR A C 1
ATOM 745 O O . THR A 1 87 ? -0.218 -13.117 5.658 1.00 95.12 87 THR A O 1
ATOM 748 N N . ASN A 1 88 ? 0.026 -14.176 3.700 1.00 95.44 88 ASN A N 1
ATOM 749 C CA . ASN A 1 88 ? 1.481 -14.266 3.795 1.00 95.44 88 ASN A CA 1
ATOM 750 C C . ASN A 1 88 ? 2.123 -13.009 3.166 1.00 95.44 88 ASN A C 1
ATOM 752 O O . ASN A 1 88 ? 2.064 -12.858 1.940 1.00 95.44 88 ASN A O 1
ATOM 756 N N . PRO A 1 89 ? 2.787 -12.132 3.947 1.00 93.94 89 PRO A N 1
ATOM 757 C CA . PRO A 1 89 ? 3.352 -10.887 3.427 1.00 93.94 89 PRO A CA 1
ATOM 758 C C . PRO A 1 89 ? 4.434 -11.076 2.357 1.00 93.94 89 PRO A C 1
ATOM 760 O O . PRO A 1 89 ? 4.582 -10.219 1.487 1.00 93.94 89 PRO A O 1
ATOM 763 N N . TYR A 1 90 ? 5.172 -12.192 2.371 1.00 95.12 90 TYR A N 1
ATOM 764 C CA . TYR A 1 90 ? 6.173 -12.484 1.337 1.00 95.12 90 TYR A CA 1
ATOM 765 C C . TYR A 1 90 ? 5.528 -12.776 -0.018 1.00 95.12 90 TYR A C 1
ATOM 767 O O . TYR A 1 90 ? 6.023 -12.307 -1.044 1.00 95.12 90 TYR A O 1
ATOM 775 N N . LEU A 1 91 ? 4.407 -13.503 -0.020 1.00 96.25 91 LEU A N 1
ATOM 776 C CA . LEU A 1 91 ? 3.640 -13.744 -1.241 1.00 96.25 91 LEU A CA 1
ATOM 777 C C . LEU A 1 91 ? 3.062 -12.435 -1.772 1.00 96.25 91 LEU A C 1
ATOM 779 O O . LEU A 1 91 ? 3.200 -12.165 -2.960 1.00 96.25 91 LEU A O 1
ATOM 783 N N . VAL A 1 92 ? 2.527 -11.584 -0.888 1.00 96.88 92 VAL A N 1
ATOM 784 C CA . VAL A 1 92 ? 2.007 -10.262 -1.270 1.00 96.88 92 VAL A CA 1
ATOM 785 C C . VAL A 1 92 ? 3.096 -9.400 -1.916 1.00 96.88 92 VAL A C 1
ATOM 787 O O . VAL A 1 92 ? 2.848 -8.782 -2.953 1.00 96.88 92 VAL A O 1
ATOM 790 N N . VAL A 1 93 ? 4.318 -9.406 -1.370 1.00 96.12 93 VAL A N 1
ATOM 791 C CA . VAL A 1 93 ? 5.476 -8.715 -1.963 1.00 96.12 93 VAL A CA 1
ATOM 792 C C . VAL A 1 93 ? 5.778 -9.222 -3.375 1.00 96.12 93 VAL A C 1
ATOM 794 O O . VAL A 1 93 ? 5.949 -8.407 -4.283 1.00 96.12 93 VAL A O 1
ATOM 797 N N . ALA A 1 94 ? 5.819 -10.541 -3.579 1.00 96.19 94 ALA A N 1
ATOM 798 C CA . ALA A 1 94 ? 6.070 -11.127 -4.895 1.00 96.19 94 ALA A CA 1
ATOM 799 C C . ALA A 1 94 ? 4.953 -10.784 -5.896 1.00 96.19 94 ALA A C 1
ATOM 801 O O . ALA A 1 94 ? 5.244 -10.344 -7.007 1.00 96.19 94 ALA A O 1
ATOM 802 N N . THR A 1 95 ? 3.681 -10.893 -5.495 1.00 97.38 95 THR A N 1
ATOM 803 C CA . THR A 1 95 ? 2.540 -10.538 -6.355 1.00 97.38 95 THR A CA 1
ATOM 804 C C . THR A 1 95 ? 2.486 -9.051 -6.687 1.00 97.38 95 THR A C 1
ATOM 806 O O . THR A 1 95 ? 2.169 -8.690 -7.816 1.00 97.38 95 THR A O 1
ATOM 809 N N . ALA A 1 96 ? 2.830 -8.173 -5.740 1.00 97.19 96 ALA A N 1
ATOM 810 C CA . ALA A 1 96 ? 2.854 -6.737 -5.986 1.00 97.19 96 ALA A CA 1
ATOM 811 C C . ALA A 1 96 ? 3.961 -6.350 -6.972 1.00 97.19 96 ALA A C 1
ATOM 813 O O . ALA A 1 96 ? 3.741 -5.472 -7.797 1.00 97.19 96 ALA A O 1
ATOM 814 N N . LEU A 1 97 ? 5.125 -7.007 -6.902 1.00 96.38 97 LEU A N 1
ATOM 815 C CA . LEU A 1 97 ? 6.208 -6.828 -7.872 1.00 96.38 97 LEU A CA 1
ATOM 816 C C . LEU A 1 97 ? 5.878 -7.412 -9.247 1.00 96.38 97 LEU A C 1
ATOM 818 O O . LEU A 1 97 ? 6.300 -6.842 -10.240 1.00 96.38 97 LEU A O 1
ATOM 822 N N . PHE A 1 98 ? 5.138 -8.520 -9.309 1.00 96.75 98 PHE A N 1
ATOM 823 C CA . PHE A 1 98 ? 4.678 -9.095 -10.574 1.00 96.75 98 PHE A CA 1
ATOM 824 C C . PHE A 1 98 ? 3.672 -8.187 -11.300 1.00 96.75 98 PHE A C 1
ATOM 826 O O . PHE A 1 98 ? 3.690 -8.108 -12.523 1.00 96.75 98 PHE A O 1
ATOM 833 N N . LEU A 1 99 ? 2.797 -7.508 -10.550 1.00 97.31 99 LEU A N 1
ATOM 834 C CA . LEU A 1 99 ? 1.769 -6.621 -11.105 1.00 97.31 99 LEU A CA 1
ATOM 835 C C . LEU A 1 99 ? 2.307 -5.239 -11.527 1.00 97.31 99 LEU A C 1
ATOM 837 O O . LEU A 1 99 ? 1.676 -4.566 -12.341 1.00 97.31 99 LEU A O 1
ATOM 841 N N . ALA A 1 100 ? 3.395 -4.783 -10.906 1.00 92.81 100 ALA A N 1
ATOM 842 C CA . ALA A 1 100 ? 3.910 -3.416 -11.004 1.00 92.81 100 ALA A CA 1
ATOM 843 C C . ALA A 1 100 ? 4.829 -3.167 -12.206 1.00 92.81 100 ALA A C 1
ATOM 845 O O . ALA A 1 100 ? 4.783 -2.022 -12.718 1.00 92.81 100 ALA A O 1
#

InterPro domains:
  IPR006671 Cyclin, N-terminal [PF00134] (42-100)
  IPR036915 Cyclin-like superfamily [SSF47954] (8-100)

Sequence (100 aa):
MAANYWESTQRRFWLFSKDELQTVRQKLEDDNAELVQMFPLPQPRHLAIFFNHVNRLGKRMVIRQQAMATAQVYIKRFYTKVEIRRTNPYLVVATALFLA

Secondary structure (DSSP, 8-state):
--S-STTSHHHHHS---HHHHHHHHHHHHHTTHHHHHHS----HHHHHHHTTHHHHHHHHTT--HHHHHHHHHHHHHHTTTS-GGGS-HHHHHHHHHHH-

Organism: Colletotrichum higginsianum (strain IMI 349063) (NCBI:txid759273)

Foldseek 3Di:
DPPDPVPDPCVVPVDDDPVRLVVLLVVQCVVVVVLCVVDPDPDCVVVLVVLCVLVVVCVVVVHDPVLSVQLSSQLVVVCSHDPPSVDDVVVSSVVSSVVD